Protein AF-A0A662SNB7-F1 (afdb_monomer)

Radius of gyration: 17.15 Å; Cα contacts (8 Å, |Δi|>4): 102; chains: 1; bounding box: 37×31×47 Å

Structure (mmCIF, N/CA/C/O backbone):
data_AF-A0A662SNB7-F1
#
_entry.id   AF-A0A662SNB7-F1
#
loop_
_atom_site.group_PDB
_atom_site.id
_atom_site.type_symbol
_atom_site.label_atom_id
_atom_site.label_alt_id
_atom_site.label_comp_id
_atom_site.label_asym_id
_atom_site.label_entity_id
_atom_site.label_seq_id
_atom_site.pdbx_PDB_ins_code
_atom_site.Cartn_x
_atom_site.Cartn_y
_atom_site.Cartn_z
_atom_site.occupancy
_atom_site.B_iso_or_equiv
_atom_site.auth_seq_id
_atom_site.auth_comp_id
_atom_site.auth_asym_id
_atom_site.auth_atom_id
_atom_site.pdbx_PDB_model_num
ATOM 1 N N . MET A 1 1 ? 2.351 -6.732 -30.778 1.00 58.84 1 MET A N 1
ATOM 2 C CA . MET A 1 1 ? 3.791 -6.438 -30.646 1.00 58.84 1 MET A CA 1
ATOM 3 C C . MET A 1 1 ? 4.469 -7.779 -30.526 1.00 58.84 1 MET A C 1
ATOM 5 O O . MET A 1 1 ? 4.160 -8.501 -29.584 1.00 58.84 1 MET A O 1
ATOM 9 N N . GLU A 1 2 ? 5.281 -8.147 -31.508 1.00 71.06 2 GLU A N 1
ATOM 10 C CA . GLU A 1 2 ? 6.001 -9.420 -31.467 1.00 71.06 2 GLU A CA 1
ATOM 11 C C . GLU A 1 2 ? 6.937 -9.440 -30.242 1.00 71.06 2 GLU A C 1
ATOM 13 O O . GLU A 1 2 ? 7.541 -8.405 -29.936 1.00 71.06 2 GLU A O 1
ATOM 18 N N . PRO A 1 3 ? 7.089 -10.568 -29.520 1.00 73.56 3 PRO A N 1
ATOM 19 C CA . PRO A 1 3 ? 7.902 -10.641 -28.297 1.00 73.56 3 PRO A CA 1
ATOM 20 C C . PRO A 1 3 ? 9.329 -10.087 -28.455 1.00 73.56 3 PRO A C 1
ATOM 22 O O . PRO A 1 3 ? 9.883 -9.481 -27.535 1.00 73.56 3 PRO A O 1
ATOM 25 N N . ILE A 1 4 ? 9.902 -10.233 -29.653 1.00 83.31 4 ILE A N 1
ATOM 26 C CA . ILE A 1 4 ? 11.236 -9.742 -30.024 1.00 83.31 4 ILE A CA 1
ATOM 27 C C . ILE A 1 4 ? 11.296 -8.205 -30.025 1.00 83.31 4 ILE A C 1
ATOM 29 O O . ILE A 1 4 ? 12.283 -7.619 -29.574 1.00 83.31 4 ILE A O 1
ATOM 33 N N . GLU A 1 5 ? 10.237 -7.541 -30.487 1.00 92.38 5 GLU A N 1
ATOM 34 C CA . GLU A 1 5 ? 10.164 -6.081 -30.575 1.00 92.38 5 GLU A CA 1
ATOM 35 C C . GLU A 1 5 ? 10.051 -5.444 -29.182 1.00 92.38 5 GLU A C 1
ATOM 37 O O . GLU A 1 5 ? 10.725 -4.454 -28.889 1.00 92.38 5 GLU A O 1
ATOM 42 N N . LEU A 1 6 ? 9.266 -6.052 -28.284 1.00 94.19 6 LEU A N 1
ATOM 43 C CA . LEU A 1 6 ? 9.166 -5.609 -26.892 1.00 94.19 6 LEU A CA 1
ATOM 44 C C . LEU A 1 6 ? 10.504 -5.766 -26.160 1.00 94.19 6 LEU A C 1
ATOM 46 O O . LEU A 1 6 ? 10.966 -4.833 -25.503 1.00 94.19 6 LEU A O 1
ATOM 50 N N . ALA A 1 7 ? 11.153 -6.924 -26.306 1.00 94.62 7 ALA A N 1
ATOM 51 C CA . ALA A 1 7 ? 12.441 -7.188 -25.671 1.00 94.62 7 ALA A CA 1
ATOM 52 C C . ALA A 1 7 ? 13.538 -6.220 -26.140 1.00 94.62 7 ALA A C 1
ATOM 54 O O . ALA A 1 7 ? 14.456 -5.920 -25.375 1.00 94.62 7 ALA A O 1
ATOM 55 N N . LYS A 1 8 ? 13.468 -5.740 -27.389 1.00 95.56 8 LYS A N 1
ATOM 56 C CA . LYS A 1 8 ? 14.360 -4.692 -27.895 1.00 95.56 8 LYS A CA 1
ATOM 57 C C . LYS A 1 8 ? 14.075 -3.351 -27.212 1.00 95.56 8 LYS A C 1
ATOM 59 O O . LYS A 1 8 ? 14.984 -2.796 -26.611 1.00 95.56 8 LYS A O 1
ATOM 64 N N . LYS A 1 9 ? 12.815 -2.902 -27.187 1.00 95.94 9 LYS A N 1
ATOM 65 C CA . LYS A 1 9 ? 12.423 -1.640 -26.526 1.00 95.94 9 LYS A CA 1
ATOM 66 C C . LYS A 1 9 ? 12.827 -1.592 -25.049 1.00 95.94 9 LYS A C 1
ATOM 68 O O . LYS A 1 9 ? 13.309 -0.570 -24.579 1.00 95.94 9 LYS A O 1
ATOM 73 N N . VAL A 1 10 ? 12.673 -2.698 -24.317 1.00 95.69 10 VAL A N 1
ATOM 74 C CA . VAL A 1 10 ? 13.105 -2.781 -22.908 1.00 95.69 10 VAL A CA 1
ATOM 75 C C . VAL A 1 10 ? 14.627 -2.664 -22.774 1.00 95.69 10 VAL A C 1
ATOM 77 O O . VAL A 1 10 ? 15.106 -2.009 -21.851 1.00 95.69 10 VAL A O 1
ATOM 80 N N . ARG A 1 11 ? 15.399 -3.271 -23.685 1.00 94.88 11 ARG A N 1
ATOM 81 C CA . ARG A 1 11 ? 16.865 -3.126 -23.708 1.00 94.88 11 ARG A CA 1
ATOM 82 C C . ARG A 1 11 ? 17.285 -1.690 -24.001 1.00 94.88 11 ARG A C 1
ATOM 84 O O . ARG A 1 11 ? 18.181 -1.194 -23.329 1.00 94.88 11 ARG A O 1
ATOM 91 N N . ASP A 1 12 ? 16.605 -1.027 -24.929 1.00 96.31 12 ASP A N 1
ATOM 92 C CA . ASP A 1 12 ? 16.870 0.373 -25.258 1.00 96.31 12 ASP A CA 1
ATOM 93 C C . ASP A 1 12 ? 16.604 1.275 -24.036 1.00 96.31 12 ASP A C 1
ATOM 95 O O . ASP A 1 12 ? 17.478 2.042 -23.642 1.00 96.31 12 ASP A O 1
ATOM 99 N N . LEU A 1 13 ? 15.472 1.090 -23.340 1.00 96.62 13 LEU A N 1
ATOM 100 C CA . LEU A 1 13 ? 15.159 1.802 -22.088 1.00 96.62 13 LEU A CA 1
ATOM 101 C C . LEU A 1 13 ? 16.148 1.511 -20.951 1.00 96.62 13 LEU A C 1
ATOM 103 O O . LEU A 1 13 ? 16.374 2.361 -20.099 1.00 96.62 13 LEU A O 1
ATOM 107 N N . ARG A 1 14 ? 16.734 0.311 -20.904 1.00 94.12 14 ARG A N 1
ATOM 108 C CA . ARG A 1 14 ? 17.756 -0.035 -19.904 1.00 94.12 14 ARG A CA 1
ATOM 109 C C . ARG A 1 14 ? 19.091 0.673 -20.170 1.00 94.12 14 ARG A C 1
ATOM 111 O O . ARG A 1 14 ? 19.849 0.902 -19.226 1.00 94.12 14 ARG A O 1
ATOM 118 N N . ASN A 1 15 ? 19.384 0.983 -21.430 1.00 95.00 15 ASN A N 1
ATOM 119 C CA . ASN A 1 15 ? 20.590 1.706 -21.832 1.00 95.00 15 ASN A CA 1
ATOM 120 C C . ASN A 1 15 ? 20.423 3.230 -21.739 1.00 95.00 15 ASN A C 1
ATOM 122 O O . ASN A 1 15 ? 21.425 3.936 -21.721 1.00 95.00 15 ASN A O 1
ATOM 126 N N . ASP A 1 16 ? 19.190 3.728 -21.648 1.00 97.88 16 ASP A N 1
ATOM 127 C CA . ASP A 1 16 ? 18.904 5.124 -21.328 1.00 97.88 16 ASP A CA 1
ATOM 128 C C . ASP A 1 16 ? 19.291 5.431 -19.870 1.00 97.88 16 ASP A C 1
ATOM 130 O O . ASP A 1 16 ? 18.773 4.831 -18.922 1.00 97.88 16 ASP A O 1
ATOM 134 N N . ASP A 1 17 ? 20.230 6.359 -19.682 1.00 97.25 17 ASP A N 1
ATOM 135 C CA . ASP A 1 17 ? 20.780 6.686 -18.364 1.00 97.25 17 ASP A CA 1
ATOM 136 C C . ASP A 1 17 ? 19.747 7.324 -17.423 1.00 97.25 17 ASP A C 1
ATOM 138 O O . ASP A 1 17 ? 19.794 7.097 -16.208 1.00 97.25 17 ASP A O 1
ATOM 142 N N . GLU A 1 18 ? 18.806 8.112 -17.952 1.00 97.88 18 GLU A N 1
ATOM 143 C CA . GLU A 1 18 ? 17.777 8.754 -17.140 1.00 97.88 18 GLU A CA 1
ATOM 144 C C . GLU A 1 18 ? 16.793 7.711 -16.611 1.00 97.88 18 GLU A C 1
ATOM 146 O O . GLU A 1 18 ? 16.559 7.644 -15.398 1.00 97.88 18 GLU A O 1
ATOM 151 N N . VAL A 1 19 ? 16.273 6.862 -17.499 1.00 97.69 19 VAL A N 1
ATOM 152 C CA . VAL A 1 19 ? 15.336 5.791 -17.146 1.00 97.69 19 VAL A CA 1
ATOM 153 C C . VAL A 1 19 ? 16.000 4.788 -16.209 1.00 97.69 19 VAL A C 1
ATOM 155 O O . VAL A 1 19 ? 15.424 4.453 -15.168 1.00 97.69 19 VAL A O 1
ATOM 158 N N . ARG A 1 20 ? 17.231 4.352 -16.512 1.00 96.38 20 ARG A N 1
ATOM 159 C CA . ARG A 1 20 ? 17.984 3.423 -15.656 1.00 96.38 20 ARG A CA 1
ATOM 160 C C . ARG A 1 20 ? 18.124 3.974 -14.240 1.00 96.38 20 ARG A C 1
ATOM 162 O O . ARG A 1 20 ? 17.770 3.291 -13.280 1.00 96.38 20 ARG A O 1
ATOM 169 N N . ARG A 1 21 ? 18.557 5.229 -14.102 1.00 97.50 21 ARG A N 1
ATOM 170 C CA . ARG A 1 21 ? 18.726 5.881 -12.796 1.00 97.50 21 ARG A CA 1
ATOM 171 C C . ARG A 1 21 ? 17.403 6.009 -12.037 1.00 97.50 21 ARG A C 1
ATOM 173 O O . ARG A 1 21 ? 17.379 5.798 -10.825 1.00 97.50 21 ARG A O 1
ATOM 180 N N . GLN A 1 22 ? 16.302 6.343 -12.714 1.00 98.00 22 GLN A N 1
ATOM 181 C CA . GLN A 1 22 ? 14.977 6.414 -12.084 1.00 98.00 22 GLN A CA 1
ATOM 182 C C . GLN A 1 22 ? 14.535 5.050 -11.529 1.00 98.00 22 GLN A C 1
ATOM 184 O O . GLN A 1 22 ? 14.050 4.979 -10.396 1.00 98.00 22 GLN A O 1
ATOM 189 N N . VAL A 1 23 ? 14.737 3.970 -12.291 1.00 97.44 23 VAL A N 1
ATOM 190 C CA . VAL A 1 23 ? 14.404 2.603 -11.862 1.00 97.44 23 VAL A CA 1
ATOM 191 C C . VAL A 1 23 ? 15.293 2.159 -10.702 1.00 97.44 23 VAL A C 1
ATOM 193 O O . VAL A 1 23 ? 14.777 1.691 -9.691 1.00 97.44 23 VAL A O 1
ATOM 196 N N . GLU A 1 24 ? 16.610 2.348 -10.795 1.00 97.00 24 GLU A N 1
ATOM 197 C CA . GLU A 1 24 ? 17.553 1.976 -9.731 1.00 97.00 24 GLU A CA 1
ATOM 198 C C . GLU A 1 24 ? 17.270 2.714 -8.418 1.00 97.00 24 GLU A C 1
ATOM 200 O O . GLU A 1 24 ? 17.295 2.108 -7.347 1.00 97.00 24 GLU A O 1
ATOM 205 N N . ASN A 1 25 ? 16.950 4.009 -8.482 1.00 98.00 25 ASN A N 1
ATOM 206 C CA . ASN A 1 25 ? 16.558 4.770 -7.297 1.00 98.00 25 ASN A CA 1
ATOM 207 C C . ASN A 1 25 ? 15.266 4.223 -6.686 1.00 98.00 25 ASN A C 1
ATOM 209 O O . ASN A 1 25 ? 15.194 4.044 -5.472 1.00 98.00 25 ASN A O 1
ATOM 213 N N . ARG A 1 26 ? 14.273 3.881 -7.516 1.00 97.44 26 ARG A N 1
ATOM 214 C CA . ARG A 1 26 ? 13.027 3.277 -7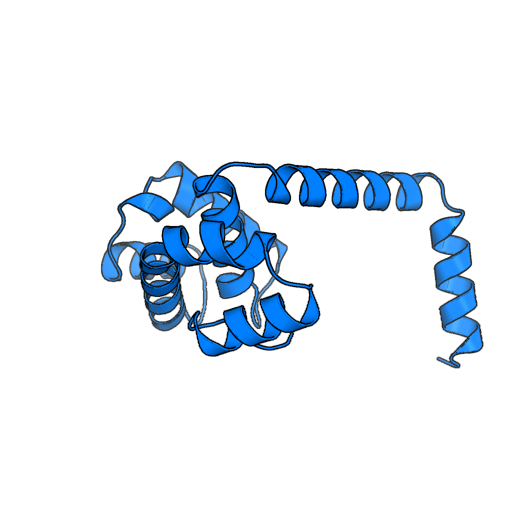.034 1.00 97.44 26 ARG A CA 1
ATOM 215 C C . ARG A 1 26 ? 13.259 1.912 -6.378 1.00 97.44 26 ARG A C 1
ATOM 217 O O . ARG A 1 26 ? 12.643 1.628 -5.357 1.00 97.44 26 ARG A O 1
ATOM 224 N N . LEU A 1 27 ? 14.156 1.088 -6.921 1.00 97.69 27 LEU A N 1
ATOM 225 C CA . LEU A 1 27 ? 14.526 -0.196 -6.314 1.00 97.69 27 LEU A CA 1
ATOM 226 C C . LEU A 1 27 ? 15.179 -0.001 -4.939 1.00 97.69 27 LEU A C 1
ATOM 228 O O . LEU A 1 27 ? 14.783 -0.663 -3.981 1.00 97.69 27 LEU A O 1
ATOM 232 N N . LYS A 1 28 ? 16.096 0.968 -4.806 1.00 97.94 28 LYS A N 1
ATOM 233 C CA . LYS A 1 28 ? 16.702 1.323 -3.510 1.00 97.94 28 LYS A CA 1
ATOM 234 C C . LYS A 1 28 ? 15.658 1.777 -2.490 1.00 97.94 28 LYS A C 1
ATOM 236 O O . LYS A 1 28 ? 15.742 1.405 -1.325 1.00 97.94 28 LYS A O 1
ATOM 241 N N . GLU A 1 29 ? 14.657 2.552 -2.908 1.00 96.81 29 GLU A N 1
ATOM 242 C CA . GLU A 1 29 ? 13.550 2.941 -2.026 1.00 96.81 29 GLU A CA 1
ATOM 243 C C . GLU A 1 29 ? 12.776 1.720 -1.502 1.00 96.81 29 GLU A C 1
ATOM 245 O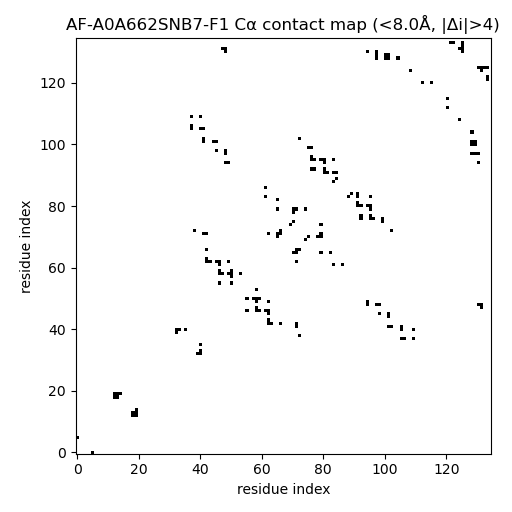 O . GLU A 1 29 ? 12.471 1.664 -0.310 1.00 96.81 29 GLU A O 1
ATOM 250 N N . PHE A 1 30 ? 12.505 0.716 -2.345 1.00 96.75 30 PHE A N 1
ATOM 251 C CA . PHE A 1 30 ? 11.845 -0.519 -1.908 1.00 96.75 30 PHE A CA 1
ATOM 252 C C . PHE A 1 30 ? 12.697 -1.322 -0.918 1.00 96.75 30 PHE A C 1
ATOM 254 O O . PHE A 1 30 ? 12.174 -1.799 0.090 1.00 96.75 30 PHE A O 1
ATOM 261 N N . GLU A 1 31 ? 14.008 -1.423 -1.149 1.00 96.56 31 GLU A N 1
ATOM 262 C CA . GLU A 1 31 ? 14.927 -2.069 -0.204 1.00 96.56 31 GLU A CA 1
ATOM 263 C C . GLU A 1 31 ? 14.945 -1.358 1.155 1.00 96.56 31 GLU A C 1
ATOM 265 O O . GLU A 1 31 ? 14.940 -2.012 2.202 1.00 96.56 31 GLU A O 1
ATOM 270 N N . LEU A 1 32 ? 14.930 -0.021 1.152 1.00 97.38 32 LEU A N 1
ATOM 271 C CA . LEU A 1 32 ? 14.869 0.780 2.373 1.00 97.38 32 LEU A CA 1
ATOM 272 C C . LEU A 1 32 ? 13.557 0.558 3.128 1.00 97.38 32 LEU A C 1
ATOM 274 O O . LEU A 1 32 ? 13.596 0.374 4.342 1.00 97.38 32 LEU A O 1
ATOM 278 N N . ILE A 1 33 ? 12.415 0.511 2.433 1.00 96.56 33 ILE A N 1
ATOM 279 C CA . ILE A 1 33 ? 11.116 0.186 3.048 1.00 96.56 33 ILE A CA 1
ATOM 280 C C . ILE A 1 33 ? 11.160 -1.208 3.683 1.00 96.56 33 ILE A C 1
ATOM 282 O O . ILE A 1 33 ? 10.750 -1.367 4.833 1.00 96.56 33 ILE A O 1
ATOM 286 N N . GLY A 1 34 ? 11.725 -2.201 2.988 1.00 95.06 34 GLY A N 1
ATOM 287 C CA . GLY A 1 34 ? 11.859 -3.569 3.498 1.00 95.06 34 GLY A CA 1
ATOM 288 C C . GLY A 1 34 ? 12.673 -3.678 4.794 1.00 95.06 34 GLY A C 1
ATOM 289 O O . GLY A 1 34 ? 12.432 -4.581 5.590 1.00 95.06 34 GLY A O 1
ATOM 290 N N . ARG A 1 35 ? 13.590 -2.734 5.043 1.00 96.00 35 ARG A N 1
ATOM 291 C CA . ARG A 1 35 ? 14.409 -2.644 6.269 1.00 96.00 3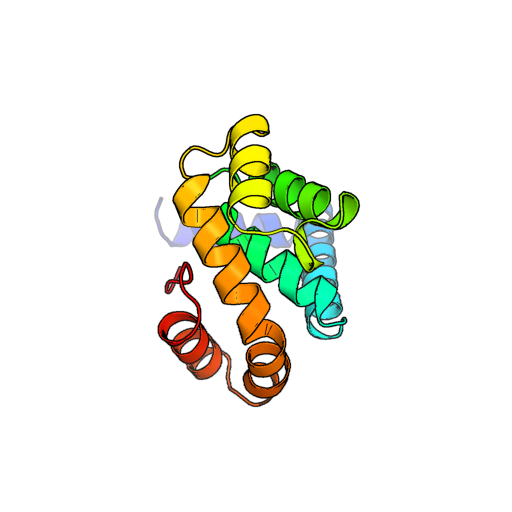5 ARG A CA 1
ATOM 292 C C . ARG A 1 35 ? 13.890 -1.617 7.284 1.00 96.00 35 ARG A C 1
ATOM 294 O O . ARG A 1 35 ? 14.502 -1.442 8.336 1.00 96.00 35 ARG A O 1
ATOM 301 N N . SER A 1 36 ? 12.813 -0.910 6.952 1.00 96.81 36 SER A N 1
ATOM 302 C CA . SER A 1 36 ? 12.228 0.141 7.780 1.00 96.81 36 SER A CA 1
ATOM 303 C C . SER A 1 36 ? 11.260 -0.431 8.812 1.00 96.81 36 SER A C 1
ATOM 305 O O . SER A 1 36 ? 11.072 -1.639 8.908 1.00 96.81 36 SER A O 1
ATOM 307 N N . ASP A 1 37 ? 10.649 0.447 9.600 1.00 97.25 37 ASP A N 1
ATOM 308 C CA . ASP A 1 37 ? 9.781 0.069 10.700 1.00 97.25 37 ASP A CA 1
ATOM 309 C C . ASP A 1 37 ? 8.389 -0.425 10.259 1.00 97.25 37 ASP A C 1
ATOM 311 O O . ASP A 1 37 ? 7.987 -0.431 9.091 1.00 97.25 37 ASP A O 1
ATOM 315 N N . ARG A 1 38 ? 7.606 -0.832 11.260 1.00 97.38 38 ARG A N 1
ATOM 316 C CA . ARG A 1 38 ? 6.229 -1.300 11.081 1.00 97.38 38 ARG A CA 1
ATOM 317 C C . ARG A 1 38 ? 5.313 -0.240 10.464 1.00 97.38 38 ARG A C 1
ATOM 319 O O . ARG A 1 38 ? 4.357 -0.609 9.791 1.00 97.38 38 ARG A O 1
ATOM 326 N N . ILE A 1 39 ? 5.552 1.049 10.697 1.00 97.00 39 ILE A N 1
ATOM 327 C CA . ILE A 1 39 ? 4.693 2.114 10.167 1.00 97.00 39 ILE A CA 1
ATOM 328 C C . ILE A 1 39 ? 4.931 2.278 8.668 1.00 97.00 39 ILE A C 1
ATOM 330 O O . ILE A 1 39 ? 3.961 2.347 7.909 1.00 97.00 39 ILE A O 1
ATOM 334 N N . ALA A 1 40 ? 6.190 2.226 8.228 1.00 98.00 40 ALA A N 1
ATOM 335 C CA . ALA A 1 40 ? 6.535 2.190 6.812 1.00 98.00 40 ALA A CA 1
ATOM 336 C C . ALA A 1 40 ? 5.887 0.986 6.106 1.00 98.00 40 ALA A C 1
ATOM 338 O O . ALA A 1 40 ? 5.244 1.155 5.068 1.00 98.00 40 ALA A O 1
ATOM 339 N N . TRP A 1 41 ? 5.955 -0.205 6.712 1.00 98.50 41 TRP A N 1
ATOM 340 C CA . TRP A 1 41 ? 5.285 -1.404 6.193 1.00 98.50 41 TRP A CA 1
ATOM 341 C C . TRP A 1 41 ? 3.764 -1.248 6.142 1.00 98.50 41 TRP A C 1
ATOM 343 O O . TRP A 1 41 ? 3.138 -1.598 5.143 1.00 98.50 41 TRP A O 1
ATOM 353 N N . LEU A 1 42 ? 3.153 -0.694 7.193 1.00 98.50 42 LEU A N 1
ATOM 354 C CA . LEU A 1 42 ? 1.712 -0.464 7.224 1.00 98.50 42 LEU A CA 1
ATOM 355 C C . LEU A 1 42 ? 1.280 0.486 6.106 1.00 98.50 42 LEU A C 1
ATOM 357 O O . LEU A 1 42 ? 0.295 0.210 5.423 1.00 98.50 42 LEU A O 1
ATOM 361 N N . LYS A 1 43 ? 2.016 1.580 5.893 1.00 98.50 43 LYS A N 1
ATOM 362 C CA . LYS A 1 43 ? 1.744 2.517 4.801 1.00 98.50 43 LYS A CA 1
ATOM 363 C C . LYS A 1 43 ? 1.799 1.823 3.443 1.00 98.50 43 LYS A C 1
ATOM 365 O O . LYS A 1 43 ? 0.885 2.021 2.646 1.00 98.50 43 LYS A O 1
ATOM 370 N N . GLU A 1 44 ? 2.809 0.989 3.204 1.00 98.25 44 GLU A N 1
ATOM 371 C CA . GLU A 1 44 ? 2.948 0.252 1.943 1.00 98.25 44 GLU A CA 1
ATOM 372 C C . GLU A 1 44 ? 1.799 -0.749 1.746 1.00 98.25 44 GLU A C 1
ATOM 374 O O . GLU A 1 44 ? 1.170 -0.800 0.689 1.00 98.25 44 GLU A O 1
ATOM 379 N N . MET A 1 45 ? 1.419 -1.474 2.803 1.00 98.31 45 MET A N 1
ATOM 380 C CA . MET A 1 45 ? 0.257 -2.364 2.762 1.00 98.31 45 MET A CA 1
ATOM 381 C C . MET A 1 45 ? -1.037 -1.608 2.432 1.00 98.31 45 MET A C 1
ATOM 383 O O . MET A 1 45 ? -1.855 -2.079 1.637 1.00 98.31 45 MET A O 1
ATOM 387 N N . VAL A 1 46 ? -1.234 -0.430 3.028 1.00 98.56 46 VAL A N 1
ATOM 388 C CA . VAL A 1 46 ? -2.394 0.427 2.762 1.00 98.56 46 VAL A CA 1
ATOM 389 C C . VAL A 1 46 ? -2.367 0.977 1.340 1.00 98.56 46 VAL A C 1
ATOM 391 O O . VAL A 1 46 ? -3.406 0.967 0.676 1.00 98.56 46 VAL A O 1
ATOM 394 N N . PHE A 1 47 ? -1.203 1.390 0.838 1.00 98.56 47 PHE A N 1
ATOM 395 C CA . PHE A 1 47 ? -1.029 1.787 -0.555 1.00 98.56 47 PHE A CA 1
ATOM 396 C C . PHE A 1 47 ? -1.469 0.669 -1.510 1.00 98.56 47 PHE A C 1
ATOM 398 O O . PHE A 1 47 ? -2.330 0.916 -2.357 1.00 98.56 47 PHE A O 1
ATOM 405 N N . CYS A 1 48 ? -0.987 -0.562 -1.325 1.00 98.12 48 CYS A N 1
ATOM 406 C CA . CYS A 1 48 ? -1.365 -1.711 -2.153 1.00 98.12 48 CYS A CA 1
ATOM 407 C C . CYS A 1 48 ? -2.874 -2.004 -2.102 1.00 98.12 48 CYS A C 1
ATOM 409 O O . CYS A 1 48 ? -3.520 -2.187 -3.140 1.00 98.12 48 CYS A O 1
ATOM 411 N N . ILE A 1 49 ? -3.474 -1.972 -0.904 1.00 98.38 49 ILE A N 1
ATOM 412 C CA . ILE A 1 49 ? -4.924 -2.147 -0.721 1.00 98.38 49 ILE A CA 1
ATOM 413 C C . ILE A 1 49 ? -5.714 -1.088 -1.502 1.00 98.38 49 ILE A C 1
ATOM 415 O O . ILE A 1 49 ? -6.739 -1.416 -2.108 1.00 98.38 49 ILE A O 1
ATOM 419 N N . LEU A 1 50 ? -5.270 0.171 -1.477 1.00 98.38 50 LEU A N 1
ATOM 420 C CA . LEU A 1 50 ? -5.934 1.288 -2.150 1.00 98.38 50 LEU A CA 1
ATOM 421 C C . LEU A 1 50 ? -5.709 1.270 -3.665 1.00 98.38 50 LEU A C 1
ATOM 423 O O . LEU A 1 50 ? -6.636 1.556 -4.416 1.00 98.38 50 LEU A O 1
ATOM 427 N N . ALA A 1 51 ? -4.513 0.907 -4.125 1.00 98.00 51 ALA A N 1
ATOM 428 C CA . ALA A 1 51 ? -4.147 0.889 -5.539 1.00 98.00 51 ALA A CA 1
ATOM 429 C C . ALA A 1 51 ? -4.881 -0.202 -6.336 1.00 98.00 51 ALA A C 1
ATOM 431 O O . ALA A 1 51 ? -5.030 -0.093 -7.555 1.00 98.00 51 ALA A O 1
ATOM 432 N N . ALA A 1 52 ? -5.390 -1.243 -5.670 1.00 96.12 52 ALA A N 1
ATOM 433 C CA . ALA A 1 52 ? -6.146 -2.305 -6.317 1.00 96.12 52 ALA A CA 1
ATOM 434 C C . ALA A 1 52 ? -7.383 -1.757 -7.065 1.00 96.12 52 ALA A C 1
ATOM 436 O O . ALA A 1 52 ? -8.391 -1.359 -6.467 1.00 96.12 52 ALA A O 1
ATOM 437 N N . ASN A 1 53 ? -7.305 -1.796 -8.400 1.00 94.69 53 ASN A N 1
ATOM 438 C CA . ASN A 1 53 ? -8.270 -1.215 -9.341 1.00 94.69 53 ASN A CA 1
ATOM 439 C C . ASN A 1 53 ? -8.464 0.301 -9.149 1.00 94.69 53 ASN A C 1
ATOM 441 O O . ASN A 1 53 ? -9.592 0.803 -9.240 1.00 94.69 53 ASN A O 1
ATOM 445 N N . PHE A 1 54 ? -7.373 1.016 -8.867 1.00 96.12 54 PHE A N 1
ATOM 446 C CA . PHE A 1 54 ? -7.334 2.461 -8.666 1.00 96.12 54 PHE A CA 1
ATOM 447 C C . PHE A 1 54 ? -6.000 3.059 -9.154 1.00 96.12 54 PHE A C 1
ATOM 449 O O . PHE A 1 54 ? -5.053 2.339 -9.458 1.00 96.12 54 PHE A O 1
ATOM 456 N N . SER A 1 55 ? -5.918 4.389 -9.261 1.00 96.94 55 SER A N 1
ATOM 457 C CA . SER A 1 55 ? -4.679 5.070 -9.669 1.00 96.94 55 SER A CA 1
ATOM 458 C C . SER A 1 55 ? -3.611 4.939 -8.583 1.00 96.94 55 SER A C 1
ATOM 460 O O . SER A 1 55 ? -3.848 5.366 -7.452 1.00 96.94 55 SER A O 1
ATOM 462 N N . ALA A 1 56 ? -2.425 4.437 -8.942 1.00 95.56 56 ALA A N 1
ATOM 463 C CA . ALA A 1 56 ? -1.289 4.330 -8.025 1.00 95.56 56 ALA A CA 1
ATOM 464 C C . ALA A 1 56 ? -0.908 5.697 -7.426 1.00 95.56 56 ALA A C 1
ATOM 466 O O . ALA A 1 56 ? -0.774 5.826 -6.214 1.00 95.56 56 ALA A O 1
ATOM 467 N N . ILE A 1 57 ? -0.851 6.754 -8.244 1.00 97.50 57 ILE A N 1
ATOM 468 C CA . ILE A 1 57 ? -0.517 8.110 -7.773 1.00 97.50 57 ILE A CA 1
ATOM 469 C C . ILE A 1 57 ? -1.527 8.592 -6.722 1.00 97.50 57 ILE A C 1
ATOM 471 O O . ILE A 1 57 ? -1.138 9.133 -5.686 1.00 97.50 57 ILE A O 1
ATOM 475 N N . LYS A 1 58 ? -2.832 8.398 -6.962 1.00 98.00 58 LYS A N 1
ATOM 476 C CA . LYS A 1 58 ? -3.865 8.799 -5.994 1.00 98.00 58 LYS A CA 1
ATOM 477 C C . LYS A 1 58 ? -3.832 7.925 -4.742 1.00 98.00 58 LYS A C 1
ATOM 479 O O . LYS A 1 58 ? -3.908 8.467 -3.647 1.00 98.00 58 LYS A O 1
ATOM 484 N N . ALA A 1 59 ? -3.680 6.609 -4.890 1.00 98.38 59 ALA A N 1
ATOM 485 C CA . ALA A 1 59 ? -3.575 5.677 -3.769 1.00 98.38 59 ALA A CA 1
ATOM 486 C C . ALA A 1 59 ? -2.399 6.025 -2.848 1.00 98.38 59 ALA A C 1
ATOM 488 O O . ALA A 1 59 ? -2.569 6.078 -1.633 1.00 98.38 59 ALA A O 1
ATOM 489 N N . TYR A 1 60 ? -1.236 6.340 -3.424 1.00 98.12 60 TYR A N 1
ATOM 490 C CA . TYR A 1 60 ? -0.055 6.734 -2.662 1.00 98.12 60 TYR A CA 1
ATOM 491 C C . TYR A 1 60 ? -0.288 8.038 -1.890 1.00 98.12 60 TYR A C 1
ATOM 493 O O . TYR A 1 60 ? -0.045 8.100 -0.686 1.00 98.12 60 TYR A O 1
ATOM 501 N N . LYS A 1 61 ? -0.867 9.060 -2.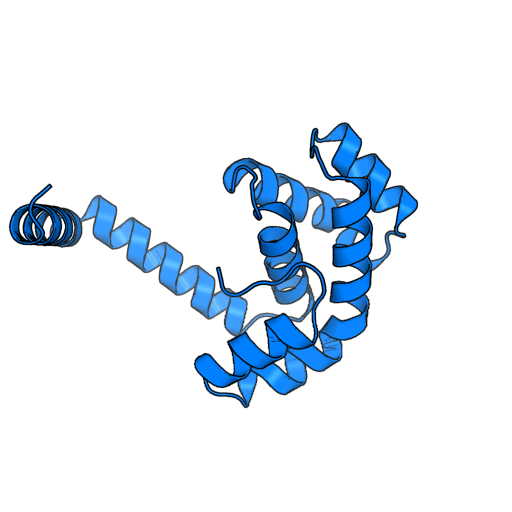541 1.00 98.50 61 LYS A N 1
ATOM 502 C CA . LYS A 1 61 ? -1.248 10.318 -1.873 1.00 98.50 61 LYS A CA 1
ATOM 503 C C . LYS A 1 61 ? -2.234 10.093 -0.723 1.00 98.50 61 LYS A C 1
ATOM 505 O O . LYS A 1 61 ? -2.085 10.702 0.328 1.00 98.50 61 LYS A O 1
ATOM 510 N N . MET A 1 62 ? -3.214 9.208 -0.904 1.00 98.69 62 MET A N 1
ATOM 511 C CA . MET A 1 62 ? -4.170 8.856 0.148 1.00 98.69 62 MET A CA 1
ATOM 512 C C . MET A 1 62 ? -3.492 8.152 1.328 1.00 98.69 62 MET A C 1
ATOM 514 O O . MET A 1 62 ? -3.795 8.479 2.470 1.00 98.69 62 MET A O 1
ATOM 518 N N . ALA A 1 63 ? -2.571 7.217 1.075 1.00 98.56 63 ALA A N 1
ATOM 519 C CA . ALA A 1 63 ? -1.832 6.526 2.131 1.00 98.56 63 ALA A CA 1
ATOM 520 C C . ALA A 1 63 ? -0.966 7.500 2.950 1.00 98.56 63 ALA A C 1
ATOM 522 O O . ALA A 1 63 ? -1.003 7.462 4.178 1.00 98.56 63 ALA A O 1
ATOM 523 N N . LEU A 1 64 ? -0.269 8.429 2.280 1.00 98.38 64 LEU A N 1
ATOM 524 C CA . LEU A 1 64 ? 0.473 9.509 2.941 1.00 98.38 64 LEU A CA 1
ATOM 525 C C . LEU A 1 64 ? -0.439 10.411 3.776 1.00 98.38 64 LEU A C 1
ATOM 527 O O . LEU A 1 64 ? -0.066 10.825 4.866 1.00 98.38 64 LEU A O 1
ATOM 531 N N . GLU A 1 65 ? -1.634 10.728 3.283 1.00 98.50 65 GLU A N 1
ATOM 532 C CA . GLU A 1 65 ? -2.565 11.576 4.024 1.00 98.50 65 GLU A CA 1
ATOM 533 C C . GLU A 1 65 ? -3.129 10.873 5.265 1.00 98.50 65 GLU A C 1
ATOM 535 O O . GLU A 1 65 ? -3.274 11.486 6.324 1.00 98.50 65 GLU A O 1
ATOM 540 N N . LEU A 1 66 ? -3.413 9.572 5.172 1.00 98.62 66 LEU A N 1
ATOM 541 C CA . LEU A 1 66 ? -3.797 8.774 6.337 1.00 98.62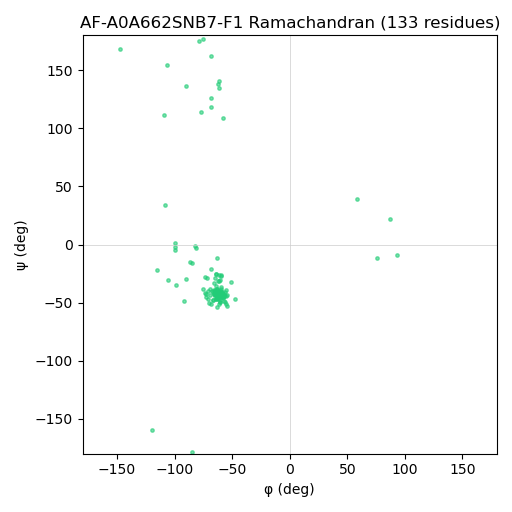 66 LEU A CA 1
ATOM 542 C C . LEU A 1 66 ? -2.665 8.714 7.372 1.00 98.62 66 LEU A C 1
ATOM 544 O O . LEU A 1 66 ? -2.944 8.787 8.565 1.00 98.62 66 LEU A O 1
ATOM 548 N N . GLU A 1 67 ? -1.407 8.610 6.936 1.00 98.31 67 GLU A N 1
ATOM 549 C CA . GLU A 1 67 ? -0.237 8.660 7.824 1.00 98.31 67 GLU A CA 1
ATOM 550 C C . GLU A 1 67 ? -0.126 10.024 8.517 1.00 98.31 67 GLU A C 1
ATOM 552 O O . GLU A 1 67 ? -0.119 10.089 9.745 1.00 98.31 67 GLU A O 1
ATOM 557 N N . LYS A 1 68 ? -0.124 11.117 7.744 1.00 98.12 68 LYS A N 1
ATOM 558 C CA . LYS A 1 68 ? -0.000 12.492 8.259 1.00 98.12 68 LYS A CA 1
ATOM 559 C C . LYS A 1 68 ? -1.109 12.877 9.233 1.00 98.12 68 LYS A C 1
ATOM 561 O O . LYS A 1 68 ? -0.855 13.596 10.191 1.00 98.12 68 LYS A O 1
ATOM 566 N N . SER A 1 69 ? -2.331 12.408 8.992 1.00 97.69 69 SER A N 1
ATOM 567 C CA . SER A 1 69 ? -3.478 12.670 9.870 1.00 97.69 69 SER A CA 1
ATOM 568 C C . SER A 1 69 ? -3.549 11.754 11.098 1.00 97.69 69 SER A C 1
ATOM 570 O O . SER A 1 69 ? -4.468 11.898 11.898 1.00 97.69 69 SER A O 1
ATOM 572 N N . GLY A 1 70 ? -2.637 10.786 11.244 1.00 98.25 70 GLY A N 1
ATOM 573 C CA . GLY A 1 70 ? -2.661 9.780 12.314 1.00 98.25 70 GLY A CA 1
ATOM 574 C C . GLY A 1 70 ? -3.694 8.663 12.112 1.00 98.25 70 GLY A C 1
ATOM 575 O O . GLY A 1 70 ? -3.618 7.620 12.761 1.00 98.25 70 GLY A O 1
ATOM 576 N N . LEU A 1 71 ? -4.617 8.808 11.156 1.00 98.44 71 LEU A N 1
ATOM 577 C CA . LEU A 1 71 ? -5.670 7.825 10.885 1.00 98.44 71 LEU A CA 1
ATOM 578 C C . LEU A 1 71 ? -5.121 6.455 10.473 1.00 98.44 71 LEU A C 1
ATOM 580 O O . LEU A 1 71 ? -5.776 5.439 10.707 1.00 98.44 71 LEU A O 1
ATOM 584 N N . LEU A 1 72 ? -3.919 6.406 9.895 1.00 98.00 72 LEU A N 1
ATOM 585 C CA . LEU A 1 72 ? -3.247 5.153 9.567 1.00 98.00 72 LEU A CA 1
ATOM 586 C C . LEU A 1 72 ? -3.054 4.276 10.814 1.00 98.00 72 LEU A C 1
ATOM 588 O O . LEU A 1 72 ? -3.307 3.073 10.760 1.00 98.00 72 LEU A O 1
ATOM 592 N N . THR A 1 73 ? -2.655 4.861 11.945 1.00 97.62 73 THR A N 1
ATOM 593 C CA . THR A 1 73 ? -2.282 4.123 13.161 1.00 97.62 73 THR A CA 1
ATOM 594 C C . THR A 1 73 ? -3.397 4.063 14.197 1.00 97.62 73 THR A C 1
ATOM 596 O O . THR A 1 73 ? -3.544 3.024 14.838 1.00 97.62 73 THR A O 1
ATOM 599 N N . SER A 1 74 ? -4.216 5.108 14.326 1.00 97.75 74 SER A N 1
ATOM 600 C CA . SER A 1 74 ? -5.262 5.191 15.357 1.00 97.75 74 SER A CA 1
ATOM 601 C C . SER A 1 74 ? -6.689 5.214 14.812 1.00 97.75 74 SER A C 1
ATOM 603 O O . SER A 1 74 ? -7.606 4.827 15.529 1.00 97.75 74 SER A O 1
ATOM 605 N N . GLY A 1 75 ? -6.882 5.600 13.548 1.00 97.94 75 GLY A N 1
ATOM 606 C CA . GLY A 1 75 ? -8.213 5.831 12.983 1.00 97.94 75 GLY A CA 1
ATOM 607 C C . GLY A 1 75 ? -9.085 4.579 12.972 1.00 97.94 75 GLY A C 1
ATOM 608 O O . GLY A 1 75 ? -8.618 3.481 12.646 1.00 97.94 75 GLY A O 1
ATOM 609 N N . ASP A 1 76 ? -10.358 4.724 13.310 1.00 98.31 76 ASP A N 1
ATOM 610 C CA . ASP A 1 76 ? -11.325 3.643 13.211 1.00 98.31 76 ASP A CA 1
ATOM 611 C C . ASP A 1 76 ? -11.818 3.444 11.763 1.00 98.31 76 ASP A C 1
ATOM 613 O O . ASP A 1 76 ? -11.486 4.176 10.822 1.00 98.31 76 ASP A O 1
ATOM 617 N N . ARG A 1 77 ? -12.632 2.404 11.550 1.00 98.50 77 ARG A N 1
ATOM 618 C CA . ARG A 1 77 ? -13.163 2.085 10.218 1.00 98.50 77 ARG A CA 1
ATOM 619 C C . ARG A 1 77 ? -14.001 3.230 9.634 1.00 98.50 77 ARG A C 1
ATOM 621 O O . ARG A 1 77 ? -13.971 3.428 8.420 1.00 98.50 77 ARG A O 1
ATOM 628 N N . LYS A 1 78 ? -14.790 3.928 10.451 1.00 98.62 78 LYS A N 1
ATOM 629 C CA . LYS A 1 78 ? -15.695 4.994 10.009 1.00 98.62 78 LYS A CA 1
ATOM 630 C C . LYS A 1 78 ? -14.895 6.233 9.621 1.00 98.62 78 LYS A C 1
ATOM 632 O O . LYS A 1 78 ? -15.130 6.772 8.541 1.00 98.62 78 LYS A O 1
ATOM 637 N N . GLU A 1 79 ? -13.925 6.629 10.435 1.00 98.69 79 GLU A N 1
ATOM 638 C CA . GLU A 1 79 ? -13.035 7.764 10.181 1.00 98.69 79 GLU A CA 1
ATOM 639 C C . GLU A 1 79 ? -12.227 7.561 8.898 1.00 98.69 79 GLU A C 1
ATOM 641 O O . GLU A 1 79 ? -12.252 8.410 8.002 1.00 98.69 79 GLU A O 1
ATOM 646 N N . ILE A 1 80 ? -11.593 6.392 8.747 1.00 98.81 80 ILE A N 1
ATOM 647 C CA . ILE A 1 80 ? -10.841 6.051 7.533 1.00 98.81 80 ILE A CA 1
ATOM 648 C C . ILE A 1 80 ? -11.777 6.039 6.320 1.00 98.81 80 ILE A C 1
ATOM 650 O O . ILE A 1 80 ? -11.439 6.583 5.271 1.00 98.81 80 ILE A O 1
ATOM 654 N N . SER A 1 81 ? -12.972 5.459 6.446 1.00 98.75 81 SER A N 1
ATOM 655 C CA . SER A 1 81 ? -13.948 5.397 5.354 1.00 98.75 81 SER A CA 1
ATOM 656 C C . SER A 1 81 ? -14.380 6.786 4.875 1.00 98.75 81 SER A C 1
ATOM 658 O O . SER A 1 81 ? -14.353 7.066 3.674 1.00 98.75 81 SER A O 1
AT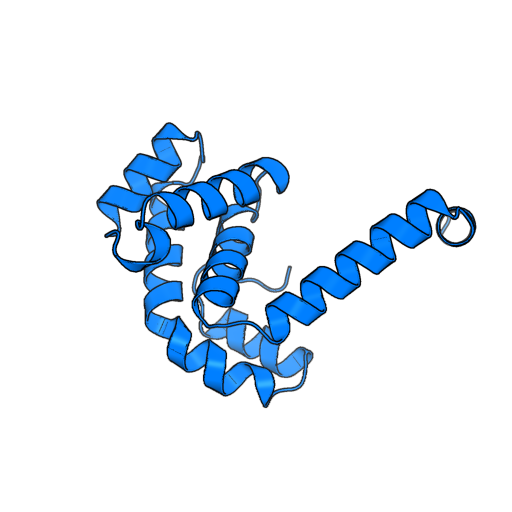OM 660 N N . LEU A 1 82 ? -14.720 7.683 5.805 1.00 98.62 82 LEU A N 1
ATOM 661 C CA . LEU A 1 82 ? -15.075 9.068 5.493 1.00 98.62 82 LEU A CA 1
ATOM 662 C C . LEU A 1 82 ? -13.910 9.802 4.832 1.00 98.62 82 LEU A C 1
ATOM 664 O O . LEU A 1 82 ? -14.114 10.495 3.832 1.00 98.62 82 LEU A O 1
ATOM 668 N N . ARG A 1 83 ? -12.686 9.593 5.329 1.00 98.62 83 ARG A N 1
ATOM 669 C CA . ARG A 1 83 ? -11.495 10.222 4.761 1.00 98.62 83 ARG A CA 1
ATOM 670 C C . ARG A 1 83 ? -11.192 9.728 3.348 1.00 98.62 83 ARG A C 1
ATOM 672 O O . ARG A 1 83 ? -10.901 10.520 2.458 1.00 98.62 83 ARG A O 1
ATOM 679 N N . LEU A 1 84 ? -11.310 8.428 3.103 1.00 98.69 84 LEU A N 1
ATOM 680 C CA . LEU A 1 84 ? -11.159 7.860 1.763 1.00 98.69 84 LEU A CA 1
ATOM 681 C C . LEU A 1 84 ? -12.239 8.368 0.801 1.00 98.69 84 LEU A C 1
ATOM 683 O O . LEU A 1 84 ? -11.946 8.630 -0.368 1.00 98.69 84 LEU A O 1
ATOM 687 N N . ARG A 1 85 ? -13.478 8.529 1.284 1.00 98.56 85 ARG A N 1
ATOM 688 C CA . ARG A 1 85 ? -14.587 9.073 0.493 1.00 98.56 85 ARG A CA 1
ATOM 689 C C . ARG A 1 85 ? -14.321 10.519 0.086 1.00 98.56 85 ARG A C 1
ATOM 691 O O . ARG A 1 85 ? -14.491 10.836 -1.088 1.00 98.56 85 ARG A O 1
ATOM 698 N N . SER A 1 86 ? -13.876 11.369 1.014 1.00 98.31 86 SER A N 1
ATOM 699 C CA . SER A 1 86 ? -13.583 12.778 0.715 1.00 98.31 86 SER A CA 1
ATOM 700 C C . SER A 1 86 ? -12.418 12.944 -0.263 1.00 98.31 86 SER A C 1
ATOM 702 O O . SER A 1 86 ? -12.422 13.871 -1.065 1.00 98.31 86 SER A O 1
ATOM 704 N N . MET A 1 87 ? -11.468 12.004 -0.278 1.00 98.00 87 MET A N 1
ATOM 705 C CA . MET A 1 87 ? -10.385 11.958 -1.270 1.00 98.00 87 MET A CA 1
ATOM 706 C C . MET A 1 87 ? -10.792 11.302 -2.608 1.00 98.00 87 MET A C 1
ATOM 708 O O . MET A 1 87 ? -9.976 11.216 -3.528 1.00 98.00 87 MET A O 1
ATOM 712 N N . GLY A 1 88 ? -12.037 10.830 -2.744 1.00 97.62 88 GLY A N 1
ATOM 713 C CA . GLY A 1 88 ? -12.589 10.307 -3.998 1.00 97.62 88 GLY A CA 1
ATOM 714 C C . GLY A 1 88 ? -12.327 8.821 -4.268 1.00 97.62 88 GLY A C 1
ATOM 715 O O . GLY A 1 88 ? -12.368 8.386 -5.421 1.00 97.62 88 GLY A O 1
ATOM 716 N N . HIS A 1 89 ? -12.041 8.010 -3.247 1.00 97.88 89 HIS A N 1
ATOM 717 C CA . HIS A 1 89 ? -11.853 6.574 -3.443 1.00 97.88 89 HIS A CA 1
ATOM 718 C C . HIS A 1 89 ? -13.201 5.850 -3.604 1.00 97.88 89 HIS A C 1
ATOM 720 O O . HIS A 1 89 ? -13.954 5.717 -2.646 1.00 97.88 89 HIS A O 1
ATOM 726 N N . ARG A 1 90 ? -13.491 5.280 -4.781 1.00 96.56 90 ARG A N 1
ATOM 727 C CA . ARG A 1 90 ? -14.801 4.658 -5.095 1.00 96.56 90 ARG A CA 1
ATOM 728 C C . ARG A 1 90 ? -15.228 3.486 -4.195 1.00 96.56 90 ARG A C 1
ATOM 730 O O . ARG A 1 90 ? -16.414 3.261 -4.009 1.00 96.56 90 ARG A O 1
ATOM 737 N N . PHE A 1 91 ? -14.275 2.761 -3.603 1.00 97.62 91 PHE A N 1
ATOM 738 C CA . PHE A 1 91 ? -14.539 1.644 -2.674 1.00 97.62 91 PHE A CA 1
ATOM 739 C C . PHE A 1 91 ? -14.197 1.975 -1.213 1.00 97.62 91 PHE A C 1
ATOM 741 O O . PHE A 1 91 ? -13.701 1.119 -0.481 1.00 97.62 91 PHE A O 1
ATOM 748 N N . TYR A 1 92 ? -14.396 3.229 -0.804 1.00 98.31 92 TYR A N 1
ATOM 749 C CA . TYR A 1 92 ? -13.992 3.764 0.501 1.00 98.31 92 TYR A CA 1
ATOM 750 C C . TYR A 1 92 ? -14.385 2.866 1.695 1.00 98.31 92 TYR A C 1
ATOM 752 O O . TYR A 1 92 ? -13.525 2.519 2.501 1.00 98.31 92 TYR A O 1
ATOM 760 N N . ASN A 1 93 ? -15.632 2.381 1.751 1.00 98.25 93 ASN A N 1
ATOM 761 C CA . ASN A 1 93 ? -16.124 1.524 2.840 1.00 98.25 93 ASN A CA 1
ATOM 762 C C . ASN A 1 93 ? -15.376 0.185 2.958 1.00 98.25 93 ASN A C 1
ATOM 764 O O . ASN A 1 93 ? -15.017 -0.245 4.058 1.00 98.25 93 ASN A O 1
ATOM 768 N N . THR A 1 94 ? -15.167 -0.494 1.828 1.00 98.25 94 THR A N 1
ATOM 769 C CA . THR A 1 94 ? -14.509 -1.806 1.788 1.00 98.25 94 THR A CA 1
ATOM 770 C C . THR A 1 94 ? -13.014 -1.665 2.055 1.00 98.25 94 THR A C 1
ATOM 772 O O . THR A 1 94 ? -12.456 -2.429 2.840 1.00 98.25 94 THR A O 1
ATOM 775 N N . ARG A 1 95 ? -12.363 -0.650 1.467 1.00 98.38 95 ARG A N 1
ATOM 776 C CA . ARG A 1 95 ? -10.935 -0.397 1.699 1.00 98.38 95 ARG A CA 1
ATOM 777 C C . ARG A 1 95 ? -10.649 0.000 3.141 1.00 98.38 95 ARG A C 1
ATOM 779 O O . ARG A 1 95 ? -9.700 -0.525 3.703 1.00 98.38 95 ARG A O 1
ATOM 786 N N . ALA A 1 96 ? -11.496 0.812 3.773 1.00 98.69 96 ALA A N 1
ATOM 787 C CA . ALA A 1 96 ? -11.349 1.129 5.192 1.00 98.69 96 ALA A CA 1
ATOM 788 C C . ALA A 1 96 ? -11.384 -0.128 6.079 1.00 98.69 96 ALA A C 1
ATOM 790 O O . ALA A 1 96 ? -10.565 -0.271 6.984 1.00 98.69 96 ALA A O 1
ATOM 791 N N . ALA A 1 97 ? -12.278 -1.081 5.787 1.00 98.56 97 ALA A N 1
ATOM 792 C CA . ALA A 1 97 ? -12.328 -2.352 6.512 1.00 98.56 97 ALA A CA 1
ATOM 793 C C . ALA A 1 97 ? -11.038 -3.175 6.341 1.00 98.56 97 ALA A C 1
ATOM 795 O O . ALA A 1 97 ? -10.538 -3.753 7.305 1.00 98.56 97 ALA A O 1
ATOM 796 N N . PHE A 1 98 ? -10.490 -3.218 5.123 1.00 98.62 98 PHE A N 1
ATOM 797 C CA . PHE A 1 98 ? -9.236 -3.918 4.839 1.00 98.62 98 PHE A CA 1
ATOM 798 C C . PHE A 1 98 ? -8.033 -3.252 5.504 1.00 98.62 98 PHE A C 1
ATOM 800 O O . PHE A 1 98 ? -7.202 -3.960 6.058 1.00 98.62 98 PHE A O 1
ATOM 807 N N . ILE A 1 99 ? -7.973 -1.919 5.525 1.00 98.62 99 ILE A N 1
ATOM 808 C CA . ILE A 1 99 ? -6.907 -1.161 6.193 1.00 98.62 99 ILE A CA 1
ATOM 809 C C . ILE A 1 99 ? -6.876 -1.472 7.692 1.00 98.62 99 ILE A C 1
ATOM 811 O O . ILE A 1 99 ? -5.827 -1.841 8.214 1.00 98.62 99 ILE A O 1
ATOM 815 N N . VAL A 1 100 ? -8.024 -1.403 8.377 1.00 98.62 100 VAL A N 1
ATOM 816 C CA . VAL A 1 100 ? -8.104 -1.749 9.808 1.00 98.62 100 VAL A CA 1
ATOM 817 C C . VAL A 1 100 ? -7.711 -3.213 10.036 1.00 98.62 100 VAL A C 1
ATOM 819 O O . VAL A 1 100 ? -6.945 -3.516 10.948 1.00 98.62 100 VAL A O 1
ATOM 822 N N . GLY A 1 101 ? -8.175 -4.126 9.176 1.00 98.19 101 GLY A N 1
ATOM 823 C CA . GLY A 1 101 ? -7.794 -5.538 9.243 1.00 98.19 101 GLY A CA 1
ATOM 824 C C . GLY A 1 101 ? -6.290 -5.772 9.059 1.00 98.19 101 GLY A C 1
ATOM 825 O O . GLY A 1 101 ? -5.697 -6.543 9.809 1.00 98.19 101 GLY A O 1
ATOM 826 N N . ALA A 1 102 ? -5.665 -5.085 8.102 1.00 98.00 102 ALA A N 1
ATOM 827 C CA . ALA A 1 102 ? -4.229 -5.148 7.850 1.00 98.00 102 ALA A CA 1
ATOM 828 C C . ALA A 1 102 ? -3.424 -4.590 9.031 1.00 98.00 102 ALA A C 1
ATOM 830 O O . ALA A 1 102 ? -2.486 -5.243 9.485 1.00 98.00 102 ALA A O 1
ATOM 831 N N . ARG A 1 103 ? -3.842 -3.447 9.596 1.00 98.25 103 ARG A N 1
ATOM 832 C CA . ARG A 1 103 ? -3.230 -2.856 10.795 1.00 98.25 103 ARG A CA 1
ATOM 833 C C . ARG A 1 103 ? -3.209 -3.830 11.968 1.00 98.25 103 ARG A C 1
ATOM 835 O O . ARG A 1 103 ? -2.174 -3.994 12.607 1.00 98.25 103 ARG A O 1
ATOM 842 N N . ASN A 1 104 ? -4.316 -4.530 12.211 1.00 97.69 104 ASN A N 1
ATOM 843 C CA . ASN A 1 104 ? -4.416 -5.491 13.312 1.00 97.69 104 ASN A CA 1
ATOM 844 C C . ASN A 1 104 ? -3.455 -6.683 13.155 1.00 97.69 104 ASN A C 1
ATOM 846 O O . ASN A 1 104 ? -3.055 -7.281 14.151 1.00 97.69 104 ASN A O 1
ATOM 850 N N . ARG A 1 105 ? -3.057 -7.020 11.921 1.00 97.88 105 ARG A N 1
ATOM 851 C CA . ARG A 1 105 ? -2.117 -8.115 11.625 1.00 97.88 105 ARG A CA 1
ATOM 852 C C . ARG A 1 105 ? -0.684 -7.649 11.380 1.00 97.88 105 ARG A C 1
ATOM 854 O O . ARG A 1 105 ? 0.185 -8.482 11.145 1.00 97.88 105 ARG A O 1
ATOM 861 N N . LEU A 1 106 ? -0.407 -6.349 11.477 1.00 98.06 106 LEU A N 1
ATOM 862 C CA . LEU A 1 106 ? 0.893 -5.762 11.146 1.00 98.06 106 LEU A CA 1
ATOM 863 C C . LEU A 1 106 ? 2.056 -6.415 11.901 1.00 98.06 106 LEU A C 1
ATOM 865 O O . LEU A 1 106 ? 3.085 -6.720 11.311 1.00 98.06 106 LEU A O 1
ATOM 869 N N . ASN A 1 107 ? 1.883 -6.674 13.199 1.00 97.94 107 ASN A N 1
ATOM 870 C CA . ASN A 1 107 ? 2.921 -7.317 14.010 1.00 97.94 107 ASN A CA 1
ATOM 871 C C . ASN A 1 107 ? 3.224 -8.750 13.553 1.00 97.94 107 ASN A C 1
ATOM 873 O O . ASN A 1 107 ? 4.369 -9.186 13.627 1.00 97.94 107 ASN A O 1
ATOM 877 N N . GLU A 1 108 ? 2.209 -9.484 13.100 1.00 98.12 108 GLU A N 1
ATOM 878 C CA . GLU A 1 108 ? 2.367 -10.838 12.570 1.00 98.12 108 GLU A CA 1
ATOM 879 C C . GLU A 1 108 ? 3.064 -10.797 11.207 1.00 98.12 108 GLU A C 1
ATOM 881 O O . GLU A 1 108 ? 4.049 -11.500 11.006 1.00 98.12 108 GLU A O 1
ATOM 886 N N . VAL A 1 109 ? 2.621 -9.906 10.312 1.00 98.06 109 VAL A N 1
ATOM 887 C CA . VAL A 1 109 ? 3.238 -9.674 8.996 1.00 98.06 109 VAL A CA 1
ATOM 888 C C . VAL A 1 109 ? 4.727 -9.362 9.152 1.00 98.06 109 VAL A C 1
ATOM 890 O O . VAL A 1 109 ? 5.568 -10.048 8.578 1.00 98.06 109 VAL A O 1
ATOM 893 N N . TYR A 1 110 ? 5.057 -8.380 9.991 1.00 97.94 110 TYR A N 1
ATOM 894 C CA . TYR A 1 110 ? 6.423 -7.893 10.182 1.00 97.94 110 TYR A CA 1
ATOM 895 C C . TYR A 1 110 ? 7.370 -8.950 10.778 1.00 97.94 110 TYR A C 1
ATOM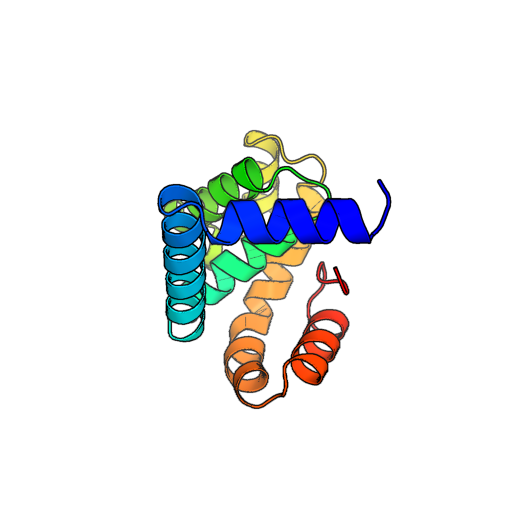 897 O O . TYR A 1 110 ? 8.577 -8.899 10.571 1.00 97.94 110 TYR A O 1
ATOM 905 N N . ARG A 1 111 ? 6.842 -9.934 11.519 1.00 97.81 111 ARG A N 1
ATOM 906 C CA . ARG A 1 111 ? 7.635 -11.032 12.103 1.00 97.81 111 ARG A CA 1
ATOM 907 C C . ARG A 1 111 ? 7.754 -12.249 11.192 1.00 97.81 111 ARG A C 1
ATOM 909 O O . ARG A 1 111 ? 8.730 -12.990 11.314 1.00 97.81 111 ARG A O 1
ATOM 916 N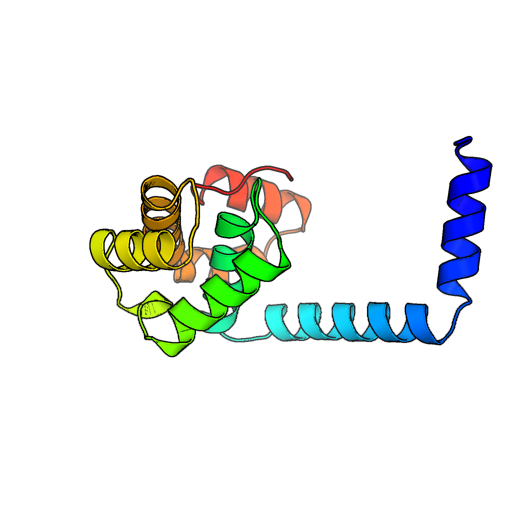 N . THR A 1 112 ? 6.747 -12.490 10.359 1.00 97.88 112 THR A N 1
ATOM 917 C CA . THR A 1 112 ? 6.640 -13.706 9.548 1.00 97.88 112 THR A CA 1
ATOM 918 C C . THR A 1 112 ? 7.275 -13.526 8.179 1.00 97.88 112 THR A C 1
ATOM 920 O O . THR A 1 112 ? 8.088 -14.357 7.791 1.00 97.88 112 THR A O 1
ATOM 923 N N . ILE A 1 113 ? 6.954 -12.442 7.465 1.00 97.75 113 ILE A N 1
ATOM 924 C CA . ILE A 1 113 ? 7.370 -12.257 6.066 1.00 97.75 113 ILE A CA 1
ATOM 925 C C . ILE A 1 113 ? 8.891 -12.313 5.868 1.00 97.75 113 ILE A C 1
ATOM 927 O O . ILE A 1 113 ? 9.307 -13.025 4.960 1.00 97.75 113 ILE A O 1
ATOM 931 N N . PRO A 1 114 ? 9.740 -11.697 6.717 1.00 97.06 114 PRO A N 1
ATOM 932 C CA . PRO A 1 114 ? 11.194 -11.761 6.529 1.00 97.06 114 PRO A CA 1
ATOM 933 C C . PRO A 1 114 ? 11.807 -13.168 6.624 1.00 97.06 114 PRO A C 1
ATOM 935 O O . PRO A 1 114 ? 12.985 -13.337 6.330 1.00 97.06 114 PRO A O 1
ATOM 938 N N . LYS A 1 115 ? 11.047 -14.164 7.098 1.00 97.81 115 LYS A N 1
ATOM 939 C CA . LYS A 1 115 ? 11.504 -15.551 7.284 1.00 97.81 115 LYS A CA 1
ATOM 940 C C . LYS A 1 115 ? 11.076 -16.478 6.149 1.00 97.81 115 LYS A C 1
ATOM 942 O O . LYS A 1 115 ? 11.411 -17.657 6.186 1.00 97.81 115 LYS A O 1
ATOM 947 N N . LEU A 1 116 ? 10.280 -15.974 5.213 1.00 97.81 116 LEU A N 1
ATOM 948 C CA . LEU A 1 116 ? 9.704 -16.740 4.118 1.00 97.81 116 LEU A CA 1
ATOM 949 C C . LEU A 1 116 ? 10.408 -16.390 2.810 1.00 97.81 116 LEU A C 1
ATOM 951 O O . LEU A 1 116 ? 10.914 -15.281 2.644 1.00 97.81 116 LEU A O 1
ATOM 955 N N . THR A 1 117 ? 10.391 -17.321 1.862 1.00 98.00 117 THR A N 1
ATOM 956 C CA . THR A 1 117 ? 10.714 -16.998 0.468 1.00 98.00 117 THR A CA 1
ATOM 957 C C . THR A 1 117 ? 9.624 -16.115 -0.146 1.00 98.00 117 THR A C 1
ATOM 959 O O . THR A 1 117 ? 8.490 -16.089 0.336 1.00 98.00 117 THR A O 1
ATOM 962 N N . ASP A 1 118 ? 9.920 -15.433 -1.253 1.00 96.19 118 ASP A N 1
ATOM 963 C CA . ASP A 1 118 ? 8.962 -14.540 -1.923 1.00 96.19 118 ASP A CA 1
ATOM 964 C C . ASP A 1 118 ? 7.641 -15.241 -2.292 1.00 96.19 118 ASP A C 1
ATOM 966 O O . ASP A 1 118 ? 6.554 -14.670 -2.147 1.00 96.19 118 ASP A O 1
ATOM 970 N N . PHE A 1 119 ? 7.714 -16.500 -2.738 1.00 96.75 119 PHE A N 1
ATOM 971 C CA . PHE A 1 119 ? 6.537 -17.293 -3.097 1.00 96.75 119 PHE A CA 1
ATOM 972 C C . PHE A 1 119 ? 5.669 -17.608 -1.875 1.00 96.75 119 PHE A C 1
ATOM 974 O O . PHE A 1 119 ? 4.458 -17.376 -1.905 1.00 96.75 119 PHE A O 1
ATOM 981 N N . GLU A 1 120 ? 6.288 -18.073 -0.790 1.00 98.12 120 GLU A N 1
ATOM 982 C CA . GLU A 1 120 ? 5.601 -18.386 0.465 1.00 98.12 120 GLU A CA 1
ATOM 983 C C . GLU A 1 120 ? 5.023 -17.127 1.115 1.00 98.12 120 GLU A C 1
ATOM 985 O O . GLU A 1 120 ? 3.879 -17.130 1.568 1.00 98.12 120 GLU A O 1
ATOM 990 N N . ALA A 1 121 ? 5.784 -16.029 1.118 1.00 97.81 121 ALA A N 1
ATOM 991 C CA . ALA A 1 121 ? 5.351 -14.734 1.623 1.00 97.81 121 ALA A CA 1
ATOM 992 C C . ALA A 1 121 ? 4.103 -14.242 0.884 1.00 97.81 121 ALA A C 1
ATOM 994 O O . ALA A 1 121 ? 3.129 -13.828 1.519 1.00 97.81 121 ALA A O 1
ATOM 995 N N . ARG A 1 122 ? 4.090 -14.332 -0.453 1.00 97.75 122 ARG A N 1
ATOM 996 C CA . ARG A 1 122 ? 2.938 -13.936 -1.273 1.00 97.75 122 ARG A CA 1
ATOM 997 C C . ARG A 1 122 ? 1.702 -14.781 -0.970 1.00 97.75 122 ARG A C 1
ATOM 999 O O . ARG A 1 122 ? 0.617 -14.228 -0.768 1.00 97.75 122 ARG A O 1
ATOM 1006 N N . ASP A 1 123 ? 1.855 -16.102 -0.899 1.00 98.00 123 ASP A N 1
ATOM 1007 C CA . ASP A 1 123 ? 0.747 -17.004 -0.572 1.00 98.00 123 ASP A CA 1
ATOM 1008 C C . ASP A 1 123 ? 0.202 -16.758 0.835 1.00 98.00 123 ASP A C 1
ATOM 1010 O O . ASP A 1 123 ? -1.020 -16.694 1.040 1.00 98.00 123 ASP A O 1
ATOM 1014 N N . TRP A 1 124 ? 1.103 -16.541 1.793 1.00 98.44 124 TRP A N 1
ATOM 1015 C CA . TRP A 1 124 ? 0.750 -16.201 3.159 1.00 98.44 124 TRP A CA 1
ATOM 1016 C C . TRP A 1 124 ? -0.030 -14.884 3.209 1.00 98.44 124 TRP A C 1
ATOM 1018 O O . TRP A 1 124 ? -1.143 -14.869 3.738 1.00 98.44 124 TRP A O 1
ATOM 1028 N N . LEU A 1 125 ? 0.477 -13.806 2.593 1.00 98.12 125 LEU A N 1
ATOM 1029 C CA . LEU A 1 125 ? -0.178 -12.491 2.565 1.00 98.12 125 LEU A CA 1
ATOM 1030 C C . LEU A 1 125 ? -1.585 -12.566 1.978 1.00 98.12 125 LEU A C 1
ATOM 1032 O O . LEU A 1 125 ? -2.525 -12.086 2.610 1.00 98.12 125 LEU A O 1
ATOM 1036 N N . ARG A 1 126 ? -1.757 -13.223 0.825 1.00 97.38 126 ARG A N 1
ATOM 1037 C CA . ARG A 1 126 ? -3.077 -13.435 0.209 1.00 97.38 126 ARG A CA 1
ATOM 1038 C C . ARG A 1 126 ? -4.033 -14.155 1.160 1.00 97.38 126 ARG A C 1
ATOM 1040 O O . ARG A 1 126 ? -5.197 -13.780 1.265 1.00 97.38 126 ARG A O 1
ATOM 1047 N N . SER A 1 127 ? -3.563 -15.203 1.838 1.00 97.19 127 SER A N 1
ATOM 1048 C CA . SER A 1 127 ? -4.418 -16.003 2.725 1.00 97.19 127 SER A CA 1
ATOM 1049 C C . SER A 1 127 ? -4.772 -15.287 4.033 1.00 97.19 127 SER A C 1
ATOM 1051 O O . SER A 1 127 ? -5.807 -15.570 4.640 1.00 97.19 127 SER A O 1
ATOM 1053 N N . LYS A 1 128 ? -3.909 -14.375 4.499 1.00 97.25 128 LYS A N 1
ATOM 1054 C CA . LYS A 1 128 ? -4.006 -13.766 5.829 1.00 97.25 128 LYS A CA 1
ATOM 1055 C C . LYS A 1 128 ? -4.502 -12.320 5.811 1.00 97.25 128 LYS A C 1
ATOM 1057 O O . LYS A 1 128 ? -5.163 -11.905 6.767 1.00 97.25 128 LYS A O 1
ATOM 1062 N N . ILE A 1 129 ? -4.232 -11.548 4.766 1.00 97.56 129 ILE A N 1
ATOM 1063 C CA . ILE A 1 129 ? -4.535 -10.116 4.718 1.00 97.56 129 ILE A CA 1
ATOM 1064 C C . ILE A 1 129 ? -5.679 -9.859 3.740 1.00 97.56 129 ILE A C 1
ATOM 1066 O O . ILE A 1 129 ? -5.542 -9.984 2.525 1.00 97.56 129 ILE A O 1
ATOM 1070 N N . LYS A 1 130 ? -6.841 -9.457 4.267 1.00 96.25 130 LYS A N 1
ATOM 1071 C CA . LYS A 1 130 ? -7.984 -9.094 3.420 1.00 96.25 130 LYS A CA 1
ATOM 1072 C C . LYS A 1 130 ? -7.619 -7.912 2.522 1.00 96.25 130 LYS A C 1
ATOM 1074 O O . LYS A 1 130 ? -7.064 -6.921 2.984 1.00 96.25 130 LYS A O 1
ATOM 1079 N N . GLY A 1 131 ? -7.983 -8.013 1.247 1.00 94.56 131 GLY A N 1
ATOM 1080 C CA . GLY A 1 131 ? -7.661 -7.005 0.238 1.00 94.56 131 GLY A CA 1
ATOM 1081 C C . GLY A 1 131 ? -6.377 -7.278 -0.544 1.00 94.56 131 GLY A C 1
ATOM 1082 O O . GLY A 1 131 ? -6.179 -6.606 -1.553 1.00 94.56 131 GLY A O 1
ATOM 1083 N N . PHE A 1 132 ? -5.569 -8.265 -0.141 1.00 96.88 132 PHE A N 1
ATOM 1084 C CA . PHE A 1 132 ? -4.429 -8.752 -0.917 1.00 96.88 132 PHE A CA 1
ATOM 1085 C C . PHE A 1 132 ? -4.861 -9.898 -1.839 1.00 96.88 132 PHE A C 1
ATOM 1087 O O . PHE A 1 132 ? -5.611 -10.790 -1.442 1.00 96.88 132 PHE A O 1
ATOM 1094 N N . GLY A 1 133 ? -4.391 -9.849 -3.084 1.00 94.19 133 GLY A N 1
ATOM 1095 C CA . GLY A 1 133 ? -4.535 -10.912 -4.078 1.00 94.19 133 GLY A CA 1
ATOM 1096 C C . GLY A 1 133 ? -3.164 -11.419 -4.525 1.00 94.19 133 GLY A C 1
ATOM 1097 O O . GLY A 1 133 ? -2.177 -11.218 -3.830 1.00 94.19 133 GLY A O 1
ATOM 1098 N N . MET A 1 134 ? -3.105 -12.062 -5.693 1.00 94.19 134 MET A N 1
ATOM 1099 C CA . MET A 1 134 ? -1.830 -12.480 -6.307 1.00 94.19 134 MET A CA 1
ATOM 1100 C C . MET A 1 134 ? -1.179 -11.401 -7.177 1.00 94.19 134 MET A C 1
ATOM 1102 O O . MET A 1 134 ? -0.031 -11.571 -7.583 1.00 94.19 134 MET A O 1
ATOM 1106 N N . LYS A 1 135 ? -1.954 -10.370 -7.529 1.00 84.19 135 LYS A N 1
ATOM 1107 C CA . LYS A 1 135 ? -1.532 -9.274 -8.400 1.00 84.19 135 LYS A CA 1
ATOM 1108 C C . LYS A 1 135 ? -0.556 -8.355 -7.680 1.00 84.19 135 LYS A C 1
ATOM 1110 O O . LYS A 1 135 ? -0.821 -8.080 -6.490 1.00 84.19 13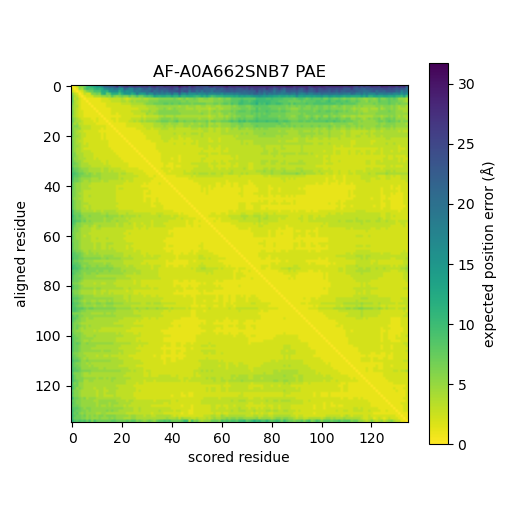5 LYS A O 1
#

Foldseek 3Di:
DPPVVVVVVVVVLCPPPVSVVVVVVVVVVVVVLLVDDLLSVLLVVLLLLQPVVHDSVLSNVLSVVCVVVVCLQDNALVRQLVSCVVSPRPPSNQSSVLSVQCNVCSVVLNVPLVVDDPVVNLVCCCVRGPSRDND

Mean predicted aligned error: 3.36 Å

Sequence (135 aa):
MEPIELAKKVRDLRNDDEVRRQVENRLKEFELIGRSDRIAWLKEMVFCILAANFSAIKAYKMALELEKSGLLTSGDRKEISLRLRSMGHRFYNTRAAFIVGARNRLNEVYRTIPKLTDFEARDWLRSKIKGFGMK

pLDDT: mean 96.61, std 4.89, range [58.84, 98.81]

Solvent-accessible surface area (backbone atoms only — not comparable to full-atom values): 7428 Å² total; per-residue (Å²): 129,58,72,71,59,52,57,46,53,54,51,55,47,60,69,34,66,68,54,36,52,56,51,53,51,52,51,51,50,52,56,50,45,74,72,47,56,72,65,56,46,49,41,51,54,40,21,54,46,49,24,64,98,45,56,57,72,59,20,45,54,49,32,53,49,30,51,77,70,43,38,64,83,71,44,50,52,66,58,41,15,52,53,33,44,77,73,65,42,93,56,18,67,64,47,18,50,25,43,53,54,40,59,76,40,42,71,56,49,71,65,47,42,85,77,44,55,74,70,55,32,48,54,49,44,36,76,72,31,65,72,47,60,95,122

Secondary structure (DSSP, 8-state):
--HHHHHHHHHHHHH-HHHHHHHHHHHHHHHHHHTS-HHHHHHHHHHHHHHTTS-HHHHHHHHHHHHHTSTTTT--HHHHHHHHHHTT-TTHHHHHHHHHHHHHHHHHHHHHGGGS-HHHHHHHHHHHSTT----

Nearest PDB structures (foldseek):
  3fhf-assembly1_A  TM=9.404E-01  e=9.521E-06  Methanocaldococcus jannaschii
  3n0u-assembly3_C  TM=9.307E-01  e=1.742E-05  Thermotoga maritima
  3knt-assembly1_A  TM=9.405E-01  e=3.525E-05  Methanocaldococcus jannaschii